Protein AF-A0A089QFX6-F1 (afdb_monomer)

Sequence (171 aa):
MKVSTKFVSFVVAFLAFICVSFATTSVKADTYSTNKEVVVNTLLDNGYTYNQAITIASSMDISSTETLVGVDILPRTERSVAYTSSQILSKSDVRQIFNNINNVNLASSILGGIIGAKNPILGTVIGLGGFQNPNFKNAITQAYYQGKRVKIVYKSGASMSLNTVSYYVIN

Nearest PDB structures (foldseek):
  6fws-assembly1_B  TM=3.729E-01  e=2.967E+00  Escherichia coli
  2df4-assembly1_A  TM=2.559E-01  e=2.484E+00  Staphylococcus aureus
  2xm5-assembly1_A  TM=3.818E-01  e=7.223E+00  Streptomyces roseochromogenus subsp. oscitans

Solvent-accessible surface area (backbone atoms only — not comparable to full-atom values): 9478 Å² total; per-residue (Å²): 134,85,80,54,71,69,57,55,53,49,52,52,51,50,50,53,49,52,59,59,68,68,67,68,77,84,58,73,55,67,42,34,51,52,33,44,49,50,45,28,54,50,32,42,77,72,70,41,52,70,70,56,19,52,52,52,45,70,71,48,94,71,62,42,87,41,47,56,63,29,66,48,79,42,80,79,67,94,71,91,59,64,50,76,50,75,49,73,40,48,52,68,50,27,47,52,50,43,56,46,61,78,61,62,86,82,53,73,68,63,54,20,49,57,50,14,72,79,33,63,69,49,22,64,52,28,63,78,44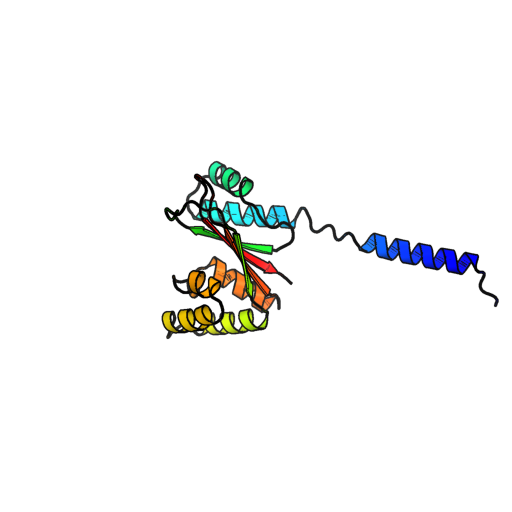,27,81,73,32,64,44,53,46,48,28,34,51,53,14,47,80,67,74,23,18,37,36,41,36,41,36,44,31,51,92,96,47,63,22,38,40,38,29,24,37,38,126

pLDDT: mean 72.24, std 15.22, range [44.72, 93.31]

Foldseek 3Di:
DDDDPVNVVVVVVVVVVVVVVVPDPPLADPQLVQQLVQQQVQCVVVVDDSVRSNVLSVPDPDDRNWHWQHKDWDADDPDADWDKDKDKAALVRLVVLLVVLVVPPDPQQVVLVVVCVVPVVSVVCSNVPVSVVPSSNRLSVVLNVVSWMKMWMWTHDHDPHTTMIIITTHD

Mean predicted aligned error: 13.67 Å

Structure (mmCIF, N/CA/C/O backbone):
data_AF-A0A089QFX6-F1
#
_entry.id   AF-A0A089QFX6-F1
#
loop_
_atom_site.group_PDB
_atom_site.id
_atom_site.type_symbol
_atom_site.label_atom_id
_atom_site.label_alt_id
_atom_site.label_comp_id
_atom_site.label_asym_id
_atom_site.label_entity_id
_atom_site.label_seq_id
_atom_site.pdbx_PDB_ins_code
_atom_site.Cartn_x
_atom_site.Cartn_y
_atom_site.Cartn_z
_atom_site.occupancy
_atom_site.B_iso_or_equiv
_atom_site.auth_seq_id
_atom_site.auth_comp_id
_atom_site.auth_asym_id
_atom_site.auth_atom_id
_atom_site.pdbx_PDB_model_num
ATOM 1 N N . MET A 1 1 ? -57.422 16.207 12.430 1.00 50.72 1 MET A N 1
ATOM 2 C CA . MET A 1 1 ? -57.103 16.513 11.014 1.00 50.72 1 MET A CA 1
ATOM 3 C C . MET A 1 1 ? -56.916 15.201 10.265 1.00 50.72 1 MET A C 1
ATOM 5 O O . MET A 1 1 ? -56.098 14.401 10.696 1.00 50.72 1 MET A O 1
ATOM 9 N N . LYS A 1 2 ? -57.694 14.935 9.205 1.00 53.81 2 LYS A N 1
ATOM 10 C CA . LYS A 1 2 ? -57.497 13.749 8.350 1.00 53.81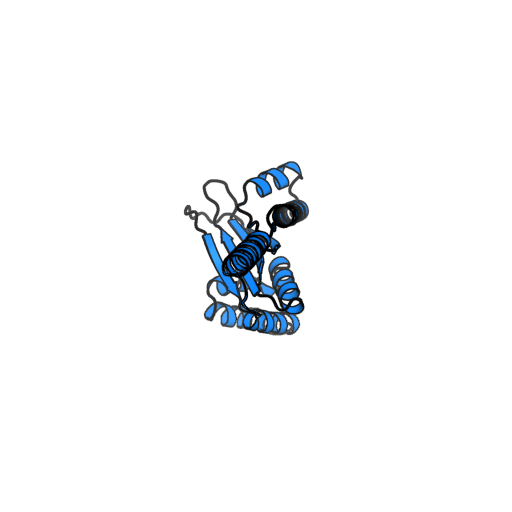 2 LYS A CA 1
ATOM 11 C C . LYS A 1 2 ? -56.379 14.056 7.354 1.00 53.81 2 LYS A C 1
ATOM 13 O O . LYS A 1 2 ? -56.543 14.933 6.511 1.00 53.81 2 LYS A O 1
ATOM 18 N N . VAL A 1 3 ? -55.244 13.375 7.481 1.00 52.91 3 VAL A N 1
ATOM 19 C CA . VAL A 1 3 ? -54.134 13.498 6.528 1.00 52.91 3 VAL A CA 1
ATOM 20 C C . VAL A 1 3 ? -54.565 12.846 5.214 1.00 52.91 3 VAL A C 1
ATOM 22 O O . VAL A 1 3 ? -55.002 11.698 5.197 1.00 52.91 3 VAL A O 1
ATOM 25 N N . SER A 1 4 ? -54.495 13.602 4.120 1.00 66.56 4 SER A N 1
ATOM 26 C CA . SER A 1 4 ? -54.836 13.120 2.780 1.00 66.56 4 SER A CA 1
ATOM 27 C C . SER A 1 4 ? -53.865 12.020 2.350 1.00 66.56 4 SER A C 1
ATOM 29 O O . SER A 1 4 ? -52.649 12.204 2.413 1.00 66.56 4 SER A O 1
ATOM 31 N N . THR A 1 5 ? -54.383 10.899 1.848 1.00 67.69 5 THR A N 1
ATOM 32 C CA . THR A 1 5 ? -53.583 9.796 1.287 1.00 67.69 5 THR A CA 1
ATOM 33 C C . THR A 1 5 ? -52.635 10.266 0.182 1.00 67.69 5 THR A C 1
ATOM 35 O O . THR A 1 5 ? -51.524 9.757 0.079 1.00 67.69 5 THR A O 1
ATOM 38 N N . LYS A 1 6 ? -53.003 11.311 -0.575 1.00 65.94 6 LYS A N 1
ATOM 39 C CA . LYS A 1 6 ? -52.132 11.916 -1.599 1.00 65.94 6 LYS A CA 1
ATOM 40 C C . LYS A 1 6 ? -50.908 12.621 -1.001 1.00 65.94 6 LYS A C 1
ATOM 42 O O . LYS A 1 6 ? -49.840 12.596 -1.603 1.00 65.94 6 LYS A O 1
ATOM 47 N N . PHE A 1 7 ? -51.050 13.216 0.185 1.00 68.56 7 PHE A N 1
ATOM 48 C CA . PHE A 1 7 ? -49.946 13.869 0.893 1.00 68.56 7 PHE A CA 1
ATOM 49 C C . PHE A 1 7 ? -48.954 12.836 1.441 1.00 68.56 7 PHE A C 1
ATOM 51 O O . PHE A 1 7 ? -47.748 13.015 1.311 1.00 68.56 7 PHE A O 1
ATOM 58 N N . VAL A 1 8 ? -49.453 11.708 1.959 1.00 70.06 8 VAL A N 1
ATOM 59 C CA . VAL A 1 8 ? -48.605 10.595 2.417 1.00 70.06 8 VAL A CA 1
ATOM 60 C C . VAL A 1 8 ? -47.821 9.990 1.251 1.00 70.06 8 VAL A C 1
ATOM 62 O O . VAL A 1 8 ? -46.612 9.812 1.363 1.00 70.06 8 VAL A O 1
ATOM 65 N N . SER A 1 9 ? -48.465 9.748 0.104 1.00 70.19 9 SER A N 1
ATOM 66 C CA . SER A 1 9 ? -47.777 9.235 -1.089 1.00 70.19 9 SER A CA 1
ATOM 67 C C . SER A 1 9 ? -46.707 10.194 -1.618 1.00 70.19 9 SER A C 1
ATOM 69 O O . SER A 1 9 ? -45.638 9.741 -2.016 1.00 70.19 9 SER A O 1
ATOM 71 N N . PHE A 1 10 ? -46.955 11.509 -1.580 1.00 73.00 10 PHE A N 1
ATOM 72 C CA . PHE A 1 10 ? -45.961 12.510 -1.973 1.00 73.00 10 PHE A CA 1
ATOM 73 C C . PHE A 1 10 ? -44.760 12.531 -1.022 1.00 73.00 10 PHE A C 1
ATOM 75 O O . PHE A 1 10 ? -43.623 12.524 -1.478 1.00 73.00 10 PHE A O 1
ATOM 82 N N . VAL A 1 11 ? -44.995 12.490 0.293 1.00 73.94 11 VAL A N 1
ATOM 83 C CA . VAL A 1 11 ? -43.921 12.474 1.299 1.00 73.94 11 VAL A CA 1
ATOM 84 C C . VAL A 1 11 ? -43.081 11.199 1.197 1.00 73.94 11 VAL A C 1
ATOM 86 O O . VAL A 1 11 ? -41.859 11.277 1.265 1.00 73.94 11 VAL A O 1
ATOM 89 N N . VAL A 1 12 ? -43.703 10.040 0.961 1.00 72.00 12 VAL A N 1
ATOM 90 C CA . VAL A 1 12 ? -42.985 8.769 0.753 1.00 72.00 12 VAL A CA 1
ATOM 91 C C . VAL A 1 12 ? -42.170 8.797 -0.542 1.00 72.00 12 VAL A C 1
ATOM 93 O O . VAL A 1 12 ? -41.013 8.387 -0.533 1.00 72.00 12 VAL A O 1
ATOM 96 N N . ALA A 1 13 ? -42.724 9.325 -1.637 1.00 68.88 13 ALA A N 1
ATOM 97 C CA . ALA A 1 13 ? -41.990 9.475 -2.894 1.00 68.88 13 ALA A CA 1
ATOM 98 C C . ALA A 1 13 ? -40.826 10.474 -2.770 1.00 68.88 13 ALA A C 1
ATOM 100 O O . ALA A 1 13 ? -39.746 10.228 -3.299 1.00 68.88 13 ALA A O 1
ATOM 101 N N . PHE A 1 14 ? -41.016 11.565 -2.026 1.00 68.25 14 PHE A N 1
ATOM 102 C CA . PHE A 1 14 ? -39.987 12.572 -1.773 1.00 68.25 14 PHE A CA 1
ATOM 103 C C . PHE A 1 14 ? -38.867 12.032 -0.870 1.00 68.25 14 PHE A C 1
ATOM 105 O O . PHE A 1 14 ? -37.693 12.226 -1.171 1.00 68.25 14 PHE A O 1
ATOM 112 N N . LEU A 1 15 ? -39.202 11.274 0.180 1.00 64.75 15 LEU A N 1
ATOM 113 C CA . LEU A 1 15 ? -38.222 10.570 1.017 1.00 64.75 15 LEU A CA 1
ATOM 114 C C . LEU A 1 15 ? -37.462 9.496 0.232 1.00 64.75 15 LEU A C 1
ATOM 116 O O . LEU A 1 15 ? -36.245 9.407 0.358 1.00 64.75 15 LEU A O 1
ATOM 120 N N . ALA A 1 16 ? -38.142 8.729 -0.625 1.00 61.00 16 ALA A N 1
ATOM 121 C CA . ALA A 1 16 ? -37.489 7.767 -1.508 1.00 61.00 16 ALA A CA 1
ATOM 122 C C . ALA A 1 16 ? -36.541 8.464 -2.501 1.00 61.00 16 ALA A C 1
ATOM 124 O O . ALA A 1 16 ? -35.419 8.004 -2.697 1.00 61.00 16 ALA A O 1
ATOM 125 N N . PHE A 1 17 ? -36.942 9.607 -3.067 1.00 58.81 17 PHE A N 1
ATOM 126 C CA . PHE A 1 17 ? -36.098 10.402 -3.959 1.00 58.81 17 PHE A CA 1
ATOM 127 C C . PHE A 1 17 ? -34.864 10.954 -3.235 1.00 58.81 17 PHE A C 1
ATOM 129 O O . PHE A 1 17 ? -33.757 10.871 -3.762 1.00 58.81 17 PHE A O 1
ATOM 136 N N . ILE A 1 18 ? -35.017 11.432 -1.998 1.00 59.00 18 ILE A N 1
ATOM 137 C CA . ILE A 1 18 ? -33.897 11.872 -1.161 1.00 59.00 18 ILE A CA 1
ATOM 138 C C . ILE A 1 18 ? -32.950 10.700 -0.847 1.00 59.00 18 ILE A C 1
ATOM 140 O O . ILE A 1 18 ? -31.739 10.837 -1.008 1.00 59.00 18 ILE A O 1
ATOM 144 N N . CYS A 1 19 ? -33.472 9.525 -0.482 1.00 52.66 19 CYS A N 1
ATOM 145 C CA . CYS A 1 19 ? -32.654 8.332 -0.231 1.00 52.66 19 CYS A CA 1
ATOM 146 C C . CYS A 1 19 ? -31.881 7.853 -1.474 1.00 52.66 19 CYS A C 1
ATOM 148 O O . CYS A 1 19 ? -30.746 7.401 -1.337 1.00 52.66 19 CYS A O 1
ATOM 150 N N . VAL A 1 20 ? -32.451 7.977 -2.678 1.00 53.56 20 VAL A N 1
ATOM 151 C CA . VAL A 1 20 ? -31.763 7.632 -3.938 1.00 53.56 20 VAL A CA 1
ATOM 152 C C . VAL A 1 20 ? -30.740 8.708 -4.327 1.00 53.56 20 VAL A C 1
ATOM 154 O O . VAL A 1 20 ? -29.673 8.377 -4.837 1.00 53.56 20 VAL A O 1
ATOM 157 N N . SER A 1 21 ? -31.007 9.978 -4.009 1.00 47.81 21 SER A N 1
ATOM 158 C CA . SER A 1 21 ? -30.102 11.105 -4.292 1.00 47.81 21 SER A CA 1
ATOM 159 C C . SER A 1 21 ? -28.830 11.089 -3.435 1.00 47.81 21 SER A C 1
ATOM 161 O O . SER A 1 21 ? -27.795 11.595 -3.860 1.00 47.81 21 SER A O 1
ATOM 163 N N . PHE A 1 22 ? -28.876 10.482 -2.244 1.00 48.00 22 PHE A N 1
ATOM 164 C CA . PHE A 1 22 ? -27.706 10.300 -1.374 1.00 48.00 22 PHE A CA 1
ATOM 165 C C . PHE A 1 22 ? -26.945 8.980 -1.610 1.00 48.00 22 PHE A C 1
ATOM 167 O O . PHE A 1 22 ? -25.917 8.751 -0.974 1.00 48.00 22 PHE A O 1
ATOM 174 N N . ALA A 1 23 ? -27.402 8.113 -2.522 1.00 46.41 23 ALA A N 1
ATOM 175 C CA . ALA A 1 23 ? -26.783 6.806 -2.763 1.00 46.41 23 ALA A CA 1
ATOM 176 C C . ALA A 1 23 ? -25.602 6.828 -3.752 1.00 46.41 23 ALA A C 1
ATOM 178 O O . ALA A 1 23 ? -24.916 5.818 -3.911 1.00 46.41 23 ALA A O 1
ATOM 179 N N . THR A 1 24 ? -25.310 7.955 -4.400 1.00 46.31 24 THR A N 1
ATOM 180 C CA . THR A 1 24 ? -24.135 8.083 -5.271 1.00 46.31 24 THR A CA 1
ATOM 181 C C . THR A 1 24 ? -23.083 8.955 -4.612 1.00 46.31 24 THR A C 1
ATOM 183 O O . THR A 1 24 ? -22.913 10.124 -4.950 1.00 46.31 24 THR A O 1
ATOM 186 N N . THR A 1 25 ? -22.338 8.373 -3.674 1.00 44.72 25 THR A N 1
ATOM 187 C CA . THR A 1 25 ? -21.031 8.908 -3.299 1.00 44.72 25 THR A CA 1
ATOM 188 C C . THR A 1 25 ? -20.122 8.816 -4.527 1.00 44.72 25 THR A C 1
ATOM 190 O O . THR A 1 25 ? -19.619 7.754 -4.900 1.00 44.72 25 THR A O 1
ATOM 193 N N . SER A 1 26 ? -19.942 9.937 -5.222 1.00 49.75 26 SER A N 1
ATOM 194 C CA . SER A 1 26 ? -18.966 10.075 -6.299 1.00 49.75 26 SER A CA 1
ATOM 195 C C . SER A 1 26 ? -17.555 10.080 -5.703 1.00 49.75 26 SER A C 1
ATOM 197 O O . SER A 1 26 ? -16.934 11.123 -5.553 1.00 49.75 26 SER A O 1
ATOM 199 N N . VAL A 1 27 ? -17.044 8.904 -5.336 1.00 52.56 27 VAL A N 1
ATOM 200 C CA . VAL A 1 27 ? -15.664 8.722 -4.835 1.00 52.56 27 VAL A CA 1
ATOM 201 C C . VAL A 1 27 ? -14.671 8.483 -5.997 1.00 52.56 27 VAL A C 1
ATOM 203 O O . VAL A 1 27 ? -13.502 8.195 -5.794 1.00 52.56 27 VAL A O 1
ATOM 206 N N . LYS A 1 28 ? -15.111 8.560 -7.260 1.00 57.09 28 LYS A N 1
ATOM 207 C CA . LYS A 1 28 ? -14.524 7.747 -8.346 1.00 57.09 28 LYS A CA 1
ATOM 208 C C . LYS A 1 28 ? -13.548 8.416 -9.330 1.00 57.09 28 LYS A C 1
ATOM 210 O O . LYS A 1 28 ? -13.182 7.762 -10.299 1.00 57.09 28 LYS A O 1
ATOM 215 N N . ALA A 1 29 ? -13.058 9.631 -9.094 1.00 59.56 29 ALA A N 1
ATOM 216 C CA . ALA A 1 29 ? -12.007 10.226 -9.943 1.00 59.56 29 ALA A CA 1
ATOM 217 C C . ALA A 1 29 ? -10.786 10.673 -9.131 1.00 59.56 29 ALA A C 1
ATOM 219 O O . ALA A 1 29 ? -9.663 10.263 -9.428 1.00 59.56 29 ALA A O 1
ATOM 220 N N . ASP A 1 30 ? -11.017 11.423 -8.055 1.00 69.31 30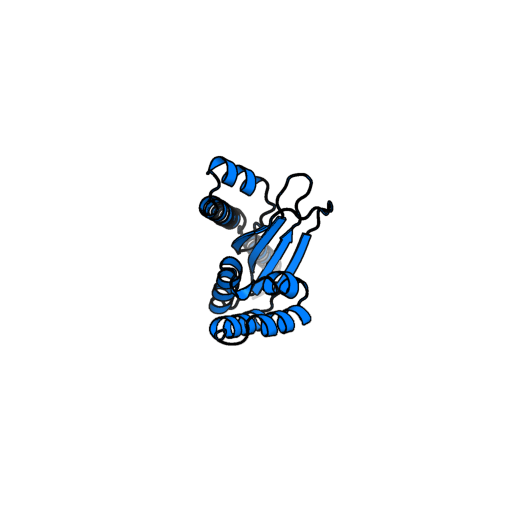 ASP A N 1
ATOM 221 C CA . ASP A 1 30 ? -9.942 12.022 -7.260 1.00 69.31 30 ASP A CA 1
ATOM 222 C C . ASP A 1 30 ? -9.054 10.960 -6.602 1.00 69.31 30 ASP A C 1
ATOM 224 O O . ASP A 1 30 ? -7.834 11.007 -6.721 1.00 69.31 30 ASP A O 1
ATOM 228 N N . THR A 1 31 ? -9.653 9.924 -6.002 1.00 76.19 31 THR A N 1
ATOM 229 C CA . THR A 1 31 ? -8.903 8.819 -5.377 1.00 76.19 31 THR A CA 1
ATOM 230 C C . THR A 1 31 ? -8.082 8.024 -6.393 1.00 76.19 31 THR A C 1
ATOM 232 O O . THR A 1 31 ? -6.953 7.632 -6.105 1.00 76.19 31 THR A O 1
ATOM 235 N N . TYR A 1 32 ? -8.609 7.815 -7.602 1.00 76.81 32 TYR A N 1
ATOM 236 C CA . TYR A 1 32 ? -7.865 7.147 -8.670 1.00 76.81 32 TYR A CA 1
ATOM 237 C C . TYR A 1 32 ? -6.662 7.987 -9.125 1.00 76.81 32 TYR A C 1
ATOM 239 O O . TYR A 1 32 ? -5.565 7.447 -9.281 1.00 76.81 32 TYR A O 1
ATOM 247 N N . SER A 1 33 ? -6.840 9.307 -9.268 1.00 82.44 33 SER A N 1
ATOM 248 C CA . SER A 1 33 ? -5.754 10.234 -9.605 1.00 82.44 33 SER A CA 1
ATOM 249 C C . SER A 1 33 ? -4.656 10.234 -8.539 1.00 82.44 33 SER A C 1
ATOM 251 O O . SER A 1 33 ? -3.484 10.074 -8.874 1.00 82.44 33 SER A O 1
ATOM 253 N N . THR A 1 34 ? -5.027 10.320 -7.257 1.00 86.62 34 THR A N 1
ATOM 254 C CA . THR A 1 34 ? -4.074 10.252 -6.137 1.00 86.62 34 THR A CA 1
ATOM 255 C C . THR A 1 34 ? -3.313 8.930 -6.122 1.00 86.62 34 THR A C 1
ATOM 257 O O . THR A 1 34 ? -2.093 8.915 -5.986 1.00 86.62 34 THR A O 1
ATOM 260 N N . ASN A 1 35 ? -3.999 7.800 -6.313 1.00 88.56 35 ASN A N 1
ATOM 261 C CA . ASN A 1 35 ? -3.324 6.505 -6.321 1.00 88.56 35 ASN A CA 1
ATOM 262 C C . ASN A 1 35 ? -2.336 6.388 -7.491 1.00 88.56 35 ASN A C 1
ATOM 264 O O . ASN A 1 35 ? -1.255 5.824 -7.330 1.00 88.56 35 ASN A O 1
ATOM 268 N N . LYS A 1 36 ? -2.670 6.946 -8.661 1.00 87.38 36 LYS A N 1
ATOM 269 C CA . LYS A 1 36 ? -1.754 6.984 -9.806 1.00 87.38 36 LYS A CA 1
ATOM 270 C C . LYS A 1 36 ? -0.516 7.833 -9.513 1.00 87.38 36 LYS A C 1
ATOM 272 O O . LYS A 1 36 ? 0.588 7.421 -9.857 1.00 87.38 36 LYS A O 1
ATOM 277 N N . GLU A 1 37 ? -0.686 8.972 -8.850 1.00 89.31 37 GLU A N 1
ATOM 278 C CA . GLU A 1 37 ? 0.416 9.841 -8.428 1.00 89.31 37 GLU A CA 1
ATOM 279 C C . GLU A 1 37 ? 1.380 9.121 -7.476 1.00 89.31 37 GLU A C 1
ATOM 281 O O . GLU A 1 37 ? 2.589 9.140 -7.701 1.00 89.31 37 GLU A O 1
ATOM 286 N N . VAL A 1 38 ? 0.856 8.391 -6.483 1.00 87.12 38 VAL A N 1
ATOM 287 C CA . VAL A 1 38 ? 1.671 7.579 -5.560 1.00 87.12 38 VAL A CA 1
ATOM 288 C C . VAL A 1 38 ? 2.528 6.566 -6.323 1.00 87.12 38 VAL A C 1
ATOM 290 O O . VAL A 1 38 ? 3.721 6.435 -6.048 1.00 87.12 38 VAL A O 1
ATOM 293 N N . VAL A 1 39 ? 1.955 5.871 -7.310 1.00 87.25 39 VAL A N 1
ATOM 294 C CA . VAL A 1 39 ? 2.699 4.897 -8.125 1.00 87.25 39 VAL A CA 1
ATOM 295 C C . VAL A 1 39 ? 3.787 5.574 -8.952 1.00 87.25 39 VAL A C 1
ATOM 297 O O . VAL A 1 39 ? 4.915 5.084 -8.993 1.00 87.25 39 VAL A O 1
ATOM 300 N N . VAL A 1 40 ? 3.467 6.698 -9.596 1.00 89.88 40 VAL A N 1
ATOM 301 C CA . VAL A 1 40 ? 4.424 7.447 -10.420 1.00 89.88 40 VAL A CA 1
ATOM 302 C C . VAL A 1 40 ? 5.592 7.938 -9.573 1.00 89.88 40 VAL A C 1
ATOM 304 O O . VAL A 1 40 ? 6.733 7.670 -9.935 1.00 89.88 40 VAL A O 1
ATOM 307 N N . ASN A 1 41 ? 5.329 8.574 -8.431 1.00 88.56 41 ASN A N 1
ATOM 308 C CA . ASN A 1 41 ? 6.380 9.060 -7.535 1.00 88.56 41 ASN A CA 1
ATOM 309 C C . ASN A 1 41 ? 7.258 7.908 -7.033 1.00 88.56 41 ASN A C 1
ATOM 311 O O . ASN A 1 41 ? 8.478 7.989 -7.115 1.00 88.56 41 ASN A O 1
ATOM 315 N N . THR A 1 42 ? 6.646 6.784 -6.646 1.00 84.75 42 THR A N 1
ATOM 316 C CA . THR A 1 42 ? 7.397 5.587 -6.242 1.00 84.75 42 THR A CA 1
ATOM 317 C C . THR A 1 42 ? 8.326 5.091 -7.355 1.00 84.75 42 THR A C 1
ATOM 319 O O . THR A 1 42 ? 9.473 4.733 -7.102 1.00 84.75 42 THR A O 1
ATOM 322 N N . LEU A 1 43 ? 7.857 5.060 -8.604 1.00 84.12 43 LEU A N 1
ATOM 323 C CA . LEU A 1 43 ? 8.669 4.653 -9.754 1.00 84.12 43 LEU A CA 1
ATOM 324 C C . LEU A 1 43 ? 9.823 5.631 -10.012 1.00 84.12 43 LEU A C 1
ATOM 326 O O . LEU A 1 43 ? 10.940 5.194 -10.277 1.00 84.12 43 LEU A O 1
ATOM 330 N N . LEU A 1 44 ? 9.580 6.936 -9.892 1.00 86.38 44 LEU A N 1
ATOM 331 C CA . LEU A 1 44 ? 10.625 7.954 -10.019 1.00 86.38 44 LEU A CA 1
ATOM 332 C C . LEU A 1 44 ? 11.709 7.787 -8.943 1.00 86.38 44 LEU A C 1
ATOM 334 O O . LEU A 1 44 ? 12.893 7.783 -9.276 1.00 86.38 44 LEU A O 1
ATOM 338 N N . ASP A 1 45 ? 11.316 7.551 -7.689 1.00 83.62 45 ASP A N 1
ATOM 339 C CA . ASP A 1 45 ? 12.242 7.312 -6.570 1.00 83.62 45 ASP A CA 1
ATOM 340 C C . ASP A 1 45 ? 13.098 6.049 -6.774 1.00 83.62 45 ASP A C 1
ATOM 342 O O . ASP A 1 45 ? 14.224 5.961 -6.286 1.00 83.62 45 ASP A O 1
ATOM 346 N N . ASN A 1 46 ? 12.595 5.080 -7.546 1.00 76.38 46 ASN A N 1
ATOM 347 C CA . ASN A 1 46 ? 13.321 3.870 -7.940 1.00 76.38 46 ASN A CA 1
ATOM 348 C C . ASN A 1 46 ? 14.153 4.041 -9.230 1.00 76.38 46 ASN A C 1
ATOM 350 O O . ASN A 1 46 ? 14.650 3.057 -9.779 1.00 76.38 46 ASN A O 1
ATOM 354 N N . GLY A 1 47 ? 14.314 5.272 -9.727 1.00 82.56 47 GLY A N 1
ATOM 355 C CA . GLY A 1 47 ? 15.185 5.601 -10.859 1.00 82.56 47 GLY A CA 1
ATOM 356 C C . GLY A 1 47 ? 14.557 5.419 -12.243 1.00 82.56 47 GLY A C 1
ATOM 357 O O . GLY A 1 47 ? 15.269 5.486 -13.246 1.00 82.56 47 GLY A O 1
ATOM 358 N N . TYR A 1 48 ? 13.242 5.200 -12.334 1.00 81.56 48 TYR A N 1
ATOM 359 C CA . TYR A 1 48 ? 12.550 5.171 -13.622 1.00 81.56 48 TYR A CA 1
ATOM 360 C C . TYR A 1 48 ? 12.372 6.590 -14.167 1.00 81.56 48 TYR A C 1
ATOM 362 O O . TYR A 1 48 ? 12.152 7.546 -13.426 1.00 81.56 48 TYR A O 1
ATOM 370 N N . THR A 1 49 ? 12.405 6.738 -15.490 1.00 90.50 49 THR A N 1
ATOM 371 C CA . THR A 1 49 ? 12.037 8.011 -16.124 1.00 90.50 49 THR A CA 1
ATOM 372 C C . THR A 1 49 ? 10.535 8.264 -15.994 1.00 90.50 49 THR A C 1
ATOM 374 O O . THR A 1 49 ? 9.740 7.326 -15.918 1.00 90.50 49 THR A O 1
ATOM 377 N N . TYR A 1 50 ? 10.117 9.529 -16.065 1.00 89.69 50 TYR A N 1
ATOM 378 C CA . TYR A 1 50 ? 8.700 9.900 -16.008 1.00 89.69 50 TYR A CA 1
ATOM 379 C C . TYR A 1 50 ? 7.837 9.162 -17.046 1.00 89.69 50 TYR A C 1
ATOM 381 O O . TYR A 1 50 ? 6.772 8.641 -16.719 1.00 89.69 50 TYR A O 1
ATOM 389 N N . ASN A 1 51 ? 8.326 9.028 -18.283 1.00 90.06 51 ASN A N 1
ATOM 390 C CA . ASN A 1 51 ? 7.598 8.329 -19.346 1.00 90.06 51 ASN A CA 1
ATOM 391 C C . ASN A 1 51 ? 7.431 6.831 -19.049 1.00 90.06 51 ASN A C 1
ATOM 393 O O . ASN A 1 51 ? 6.356 6.269 -19.273 1.00 90.06 51 ASN A O 1
ATOM 397 N N . GLN A 1 52 ? 8.468 6.185 -18.506 1.00 83.50 52 GLN A N 1
ATOM 398 C CA . GLN A 1 52 ? 8.379 4.794 -18.057 1.00 83.50 52 GLN A CA 1
ATOM 399 C C . GLN A 1 52 ? 7.407 4.666 -16.882 1.00 83.50 52 GLN A C 1
ATOM 401 O O . GLN A 1 52 ? 6.543 3.792 -16.903 1.00 83.50 52 GLN A O 1
ATOM 406 N N . ALA A 1 53 ? 7.497 5.569 -15.903 1.00 85.19 53 ALA A N 1
ATOM 407 C CA . ALA A 1 53 ? 6.652 5.567 -14.718 1.00 85.19 53 ALA A CA 1
ATOM 408 C C . ALA A 1 53 ? 5.161 5.688 -15.073 1.00 85.19 53 ALA A C 1
ATOM 410 O O . ALA A 1 53 ? 4.345 4.893 -14.613 1.00 85.19 53 ALA A O 1
ATOM 411 N N . ILE A 1 54 ? 4.803 6.623 -15.957 1.00 86.69 54 ILE A N 1
ATOM 412 C CA . ILE A 1 54 ? 3.422 6.824 -16.418 1.00 86.69 54 ILE A CA 1
ATOM 413 C C . ILE A 1 54 ? 2.911 5.629 -17.223 1.00 86.69 54 ILE A C 1
ATOM 415 O O . ILE A 1 54 ? 1.755 5.229 -17.058 1.00 86.69 54 ILE A O 1
ATOM 419 N N . THR A 1 55 ? 3.757 5.045 -18.074 1.00 83.38 55 THR A N 1
ATOM 420 C CA . THR A 1 55 ? 3.396 3.862 -18.868 1.00 83.38 55 T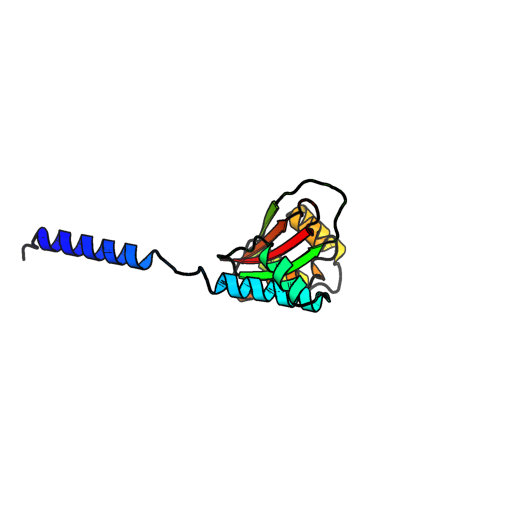HR A CA 1
ATOM 421 C C . THR A 1 55 ? 3.098 2.675 -17.954 1.00 83.38 55 THR A C 1
ATOM 423 O O . THR A 1 55 ? 2.042 2.053 -18.070 1.00 83.38 55 THR A O 1
ATOM 426 N N . ILE A 1 56 ? 3.980 2.415 -16.985 1.00 79.50 56 ILE A N 1
ATOM 427 C CA . ILE A 1 56 ? 3.812 1.345 -16.000 1.00 79.50 56 ILE A CA 1
ATOM 428 C C . ILE A 1 56 ? 2.567 1.608 -15.146 1.00 79.50 56 ILE A C 1
ATOM 430 O O . ILE A 1 56 ? 1.685 0.753 -15.098 1.00 79.50 56 ILE A O 1
ATOM 434 N N . ALA A 1 57 ? 2.429 2.799 -14.556 1.00 83.25 57 ALA A N 1
ATOM 435 C CA . ALA A 1 57 ? 1.286 3.155 -13.715 1.00 83.25 57 ALA A CA 1
ATOM 436 C C . ALA A 1 57 ? -0.056 3.022 -14.450 1.00 83.25 57 ALA A C 1
ATOM 438 O O . ALA A 1 57 ? -1.049 2.612 -13.857 1.00 83.25 57 ALA A O 1
ATOM 439 N N . SER A 1 58 ? -0.094 3.335 -15.748 1.00 82.06 58 SER A N 1
ATOM 440 C CA . SER A 1 58 ? -1.310 3.210 -16.565 1.00 82.06 58 SER A CA 1
ATOM 441 C C . SER A 1 58 ? -1.656 1.760 -16.918 1.00 82.06 58 SER A C 1
ATOM 443 O O . SER A 1 58 ? -2.811 1.470 -17.210 1.00 82.06 58 SER A O 1
ATOM 445 N N . SER A 1 59 ? -0.677 0.852 -16.884 1.00 76.69 59 SER A N 1
ATOM 446 C CA . SER A 1 59 ? -0.890 -0.589 -17.080 1.00 76.69 59 SER A CA 1
ATOM 447 C C . SER A 1 59 ? -1.262 -1.333 -15.790 1.00 76.69 59 SER A C 1
ATOM 449 O O . SER A 1 59 ? -1.702 -2.484 -15.836 1.00 76.69 59 SER A O 1
ATOM 451 N N . MET A 1 60 ? -1.078 -0.694 -14.631 1.00 75.56 60 MET A N 1
ATOM 452 C CA . MET A 1 60 ? -1.388 -1.280 -13.334 1.00 75.56 60 MET A CA 1
ATOM 453 C C . MET A 1 60 ? -2.889 -1.225 -13.045 1.00 75.56 60 MET A C 1
ATOM 455 O O . MET A 1 60 ? -3.566 -0.225 -13.270 1.00 75.56 60 MET A O 1
ATOM 459 N N . ASP A 1 61 ? -3.397 -2.315 -12.478 1.00 73.12 61 ASP A N 1
ATOM 460 C CA . ASP A 1 61 ? -4.784 -2.424 -12.029 1.00 73.12 61 ASP A CA 1
ATOM 461 C C . ASP A 1 61 ? -4.891 -1.852 -10.613 1.00 73.12 61 ASP A C 1
ATOM 463 O O . ASP A 1 61 ? -4.743 -2.557 -9.612 1.00 73.12 61 ASP A O 1
ATOM 467 N N . ILE A 1 62 ? -4.999 -0.526 -10.549 1.00 74.56 62 ILE A N 1
ATOM 468 C CA . ILE A 1 62 ? -5.006 0.240 -9.306 1.00 74.56 62 ILE A CA 1
ATOM 469 C C . ILE A 1 62 ? -6.452 0.427 -8.851 1.00 74.56 62 ILE A C 1
ATOM 471 O O . ILE A 1 62 ? -7.283 0.972 -9.577 1.00 74.56 62 ILE A O 1
ATOM 475 N N . SER A 1 63 ? -6.736 0.029 -7.610 1.00 78.31 63 SER A N 1
ATOM 476 C CA . SER A 1 63 ? -8.039 0.247 -6.976 1.00 78.31 63 SER A CA 1
ATOM 477 C C . SER A 1 63 ? -8.458 1.721 -7.029 1.00 78.31 63 SER A C 1
ATOM 479 O O . SER A 1 63 ? -7.693 2.603 -6.642 1.00 78.31 63 SER A O 1
ATOM 481 N N . SER A 1 64 ? -9.684 1.993 -7.482 1.00 77.62 64 SER A N 1
ATOM 482 C CA . SER A 1 64 ? -10.261 3.346 -7.540 1.00 77.62 64 SER A CA 1
ATOM 483 C C . SER A 1 64 ? -11.070 3.718 -6.296 1.00 77.62 64 SER A C 1
ATOM 485 O O . SER A 1 64 ? -11.492 4.862 -6.154 1.00 77.62 64 SER A O 1
ATOM 487 N N . THR A 1 65 ? -11.302 2.759 -5.398 1.00 80.56 65 THR A N 1
ATOM 488 C CA . THR A 1 65 ? -12.179 2.910 -4.225 1.00 80.56 65 THR A CA 1
ATOM 489 C C . THR A 1 65 ? -11.435 2.828 -2.894 1.00 80.56 65 THR A C 1
ATOM 491 O O . THR A 1 65 ? -12.051 2.911 -1.836 1.00 80.56 65 THR A O 1
ATOM 494 N N . GLU A 1 66 ? -10.125 2.609 -2.930 1.00 86.38 66 GLU A N 1
ATOM 495 C CA . GLU A 1 66 ? -9.274 2.386 -1.760 1.00 86.38 66 GLU A CA 1
ATOM 496 C C . GLU A 1 66 ? -8.115 3.385 -1.792 1.00 86.38 66 GLU A C 1
ATOM 498 O O . GLU A 1 66 ? -7.665 3.762 -2.870 1.00 86.38 66 GLU A O 1
ATOM 503 N N . THR A 1 67 ? -7.610 3.819 -0.637 1.00 90.25 67 THR A N 1
ATOM 504 C CA . THR A 1 67 ? -6.482 4.763 -0.587 1.00 90.25 67 THR A CA 1
ATOM 505 C C . THR A 1 67 ? -5.170 3.998 -0.692 1.00 90.25 67 THR A C 1
ATOM 507 O O . THR A 1 67 ? -4.816 3.279 0.241 1.00 90.25 67 THR A O 1
ATOM 510 N N . LEU A 1 68 ? -4.452 4.129 -1.808 1.00 90.25 68 LEU A N 1
ATOM 511 C CA . LEU A 1 68 ? -3.135 3.523 -1.995 1.00 90.25 68 LEU A CA 1
ATOM 512 C C . LEU A 1 68 ? -2.080 4.334 -1.241 1.00 90.25 68 LEU A C 1
ATOM 514 O O . LEU A 1 68 ? -1.994 5.546 -1.405 1.00 90.25 68 LEU A O 1
ATOM 518 N N . VAL A 1 69 ? -1.275 3.658 -0.426 1.00 89.69 69 VAL A N 1
ATOM 519 C CA . VAL A 1 69 ? -0.196 4.285 0.353 1.00 89.69 69 VAL A CA 1
ATOM 520 C C . VAL A 1 69 ? 1.172 4.049 -0.273 1.00 89.69 69 VAL A C 1
ATOM 522 O O . VAL A 1 69 ? 2.042 4.904 -0.175 1.00 89.69 69 VAL A O 1
ATOM 525 N N . GLY A 1 70 ? 1.368 2.912 -0.935 1.00 87.25 70 GLY A N 1
ATOM 526 C CA . GLY A 1 70 ? 2.633 2.613 -1.592 1.00 87.25 70 GLY A CA 1
ATOM 527 C C . GLY A 1 70 ? 2.591 1.320 -2.389 1.00 87.25 70 GLY A C 1
ATOM 528 O O . GLY A 1 70 ? 1.670 0.505 -2.237 1.00 87.25 70 GLY A O 1
ATOM 529 N N . VAL A 1 71 ? 3.600 1.145 -3.240 1.00 84.19 71 VAL A N 1
ATOM 530 C CA . VAL A 1 71 ? 3.774 -0.039 -4.082 1.00 84.19 71 VAL A CA 1
ATOM 531 C C . VAL A 1 71 ? 5.219 -0.509 -4.029 1.00 84.19 71 VAL A C 1
ATOM 533 O O . VAL A 1 71 ? 6.132 0.278 -4.241 1.00 84.19 71 VAL A O 1
ATOM 536 N N . ASP A 1 72 ? 5.424 -1.804 -3.818 1.00 82.19 72 ASP A N 1
ATOM 537 C CA . ASP A 1 72 ? 6.718 -2.437 -4.041 1.00 82.19 72 ASP A CA 1
ATOM 538 C C . ASP A 1 72 ? 6.733 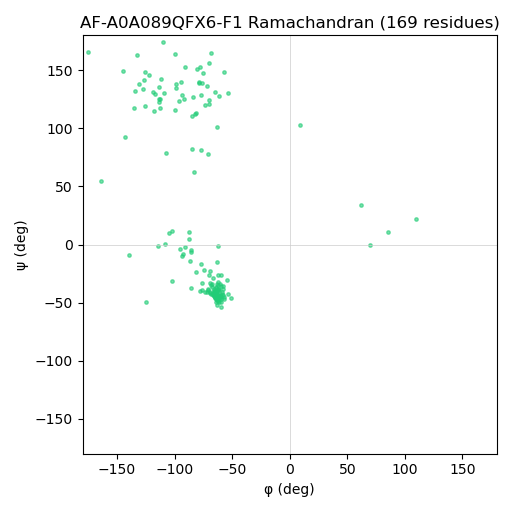-3.133 -5.393 1.00 82.19 72 ASP A C 1
ATOM 540 O O . ASP A 1 72 ? 5.810 -3.877 -5.741 1.00 82.19 72 ASP A O 1
ATOM 544 N N . ILE A 1 73 ? 7.820 -2.924 -6.126 1.00 77.88 73 ILE A N 1
ATOM 545 C CA . ILE A 1 73 ? 8.101 -3.613 -7.377 1.00 77.88 73 ILE A CA 1
ATOM 546 C C . ILE A 1 73 ? 9.079 -4.727 -7.068 1.00 77.88 73 ILE A C 1
ATOM 548 O O . ILE A 1 73 ? 10.209 -4.487 -6.646 1.00 77.88 73 ILE A O 1
ATOM 552 N N . LEU A 1 74 ? 8.632 -5.958 -7.273 1.00 74.25 74 LEU A N 1
ATOM 553 C CA . LEU A 1 74 ? 9.440 -7.129 -7.006 1.00 74.25 74 LEU A CA 1
ATOM 554 C C . LEU A 1 74 ? 10.059 -7.637 -8.311 1.00 74.25 74 LEU A C 1
ATOM 556 O O . LEU A 1 74 ? 9.370 -7.703 -9.339 1.00 74.25 74 LEU A O 1
ATOM 560 N N . PRO A 1 75 ? 11.344 -8.034 -8.281 1.00 63.69 75 PRO A N 1
ATOM 561 C CA . PRO A 1 75 ? 11.974 -8.661 -9.427 1.00 63.69 75 PRO A CA 1
ATOM 562 C C . PRO A 1 75 ? 11.199 -9.916 -9.836 1.00 63.69 75 PRO A C 1
ATOM 564 O O . PRO A 1 75 ? 10.577 -10.610 -9.021 1.00 63.69 75 PRO A O 1
ATOM 567 N N . ARG A 1 76 ? 11.220 -10.195 -11.138 1.00 62.28 76 ARG A N 1
ATOM 568 C CA . ARG A 1 76 ? 10.527 -11.344 -11.711 1.00 62.28 76 ARG A CA 1
ATOM 569 C C . ARG A 1 76 ? 11.093 -12.633 -11.120 1.00 62.28 76 ARG A C 1
ATOM 571 O O . ARG A 1 76 ? 12.290 -12.883 -11.189 1.00 62.28 76 ARG A O 1
ATOM 578 N N . THR A 1 77 ? 10.211 -13.481 -10.613 1.00 57.88 77 THR A N 1
ATOM 579 C CA . THR A 1 77 ? 10.506 -14.898 -10.380 1.00 57.88 77 THR A CA 1
ATOM 580 C C . THR A 1 77 ? 10.030 -15.688 -11.598 1.00 57.88 77 THR A C 1
ATOM 582 O O . THR A 1 77 ? 8.986 -15.381 -12.165 1.00 57.88 77 THR A O 1
ATOM 585 N N . GLU A 1 78 ? 10.794 -16.685 -12.047 1.00 48.81 78 GLU A N 1
ATOM 586 C CA . GLU A 1 78 ? 10.607 -17.387 -13.335 1.00 48.81 78 GLU A CA 1
ATOM 587 C C . GLU A 1 78 ? 9.267 -18.142 -13.499 1.00 48.81 78 GLU A C 1
ATOM 589 O O . GLU A 1 78 ? 8.996 -18.712 -14.555 1.00 48.81 78 GLU A O 1
ATOM 594 N N . ARG A 1 79 ? 8.382 -18.136 -12.493 1.00 49.25 79 ARG A N 1
ATOM 595 C CA . ARG A 1 79 ? 7.092 -18.833 -12.556 1.00 49.25 79 ARG A CA 1
ATOM 596 C C . ARG A 1 79 ? 6.024 -18.017 -13.288 1.00 49.25 79 ARG A C 1
ATOM 598 O O . ARG A 1 79 ? 5.530 -17.003 -12.812 1.00 49.25 79 ARG A O 1
ATOM 605 N N . SER A 1 80 ? 5.650 -18.542 -14.452 1.00 48.50 80 SER A N 1
ATOM 606 C CA . SER A 1 80 ? 4.705 -18.002 -15.431 1.00 48.50 80 SER A CA 1
ATOM 607 C C . SER A 1 80 ? 3.235 -18.311 -15.099 1.00 48.50 80 SER A C 1
ATOM 609 O O . SER A 1 80 ? 2.558 -18.994 -15.866 1.00 48.50 80 SER A O 1
ATOM 611 N N . VAL A 1 81 ? 2.719 -17.816 -13.971 1.00 58.25 81 VAL A N 1
ATOM 612 C CA . VAL A 1 81 ? 1.264 -17.783 -13.729 1.00 58.25 81 VAL A CA 1
ATOM 613 C C . VAL A 1 81 ? 0.893 -16.420 -13.157 1.00 58.25 81 VAL A C 1
ATOM 615 O O . VAL A 1 81 ? 1.357 -16.052 -12.078 1.00 58.25 81 VAL A O 1
ATOM 618 N N . ALA A 1 82 ? 0.060 -15.672 -13.883 1.00 66.12 82 ALA A N 1
ATOM 619 C CA . ALA A 1 82 ? -0.536 -14.443 -13.377 1.00 66.12 82 ALA A CA 1
ATOM 620 C C . ALA A 1 82 ? -1.623 -14.801 -12.357 1.00 66.12 82 ALA A C 1
ATOM 622 O O . ALA A 1 82 ? -2.580 -15.504 -12.678 1.00 66.12 82 ALA A O 1
ATOM 623 N N . TYR A 1 83 ? -1.469 -14.334 -11.127 1.00 71.19 83 TYR A N 1
ATOM 624 C CA . TYR A 1 83 ? -2.431 -14.498 -10.056 1.00 71.19 83 TYR A CA 1
ATOM 625 C C . TYR A 1 83 ? -2.430 -13.255 -9.173 1.00 71.19 83 TYR A C 1
ATOM 627 O O . TYR A 1 83 ? -1.414 -12.582 -8.985 1.00 71.19 83 TYR A O 1
ATOM 635 N N . THR A 1 84 ? -3.594 -12.977 -8.601 1.00 76.62 84 THR A N 1
ATOM 636 C CA . THR A 1 84 ? -3.774 -11.913 -7.620 1.00 76.62 84 THR A CA 1
ATOM 637 C C . THR A 1 84 ? -4.195 -12.552 -6.311 1.00 76.62 84 THR A C 1
ATOM 639 O O . THR A 1 84 ? -5.142 -13.336 -6.272 1.00 76.62 84 THR A O 1
ATOM 642 N N . SER A 1 85 ? -3.510 -12.203 -5.229 1.00 80.88 85 SER A N 1
ATOM 643 C CA . SER A 1 85 ? -3.898 -12.580 -3.874 1.00 80.88 85 SER A CA 1
ATOM 644 C C . SER A 1 85 ? -3.968 -11.336 -3.007 1.00 80.88 85 SER A C 1
ATOM 646 O O . SER A 1 85 ? -3.054 -10.513 -3.025 1.00 80.88 85 SER A O 1
ATOM 648 N N . SER A 1 86 ? -5.034 -11.209 -2.224 1.00 83.19 86 SER A N 1
ATOM 649 C CA . SER A 1 86 ? -5.206 -10.092 -1.303 1.00 83.19 86 SER A CA 1
ATOM 650 C C . SER A 1 86 ? -5.369 -10.569 0.127 1.00 83.19 86 SER A C 1
ATOM 652 O O . SER A 1 86 ? -6.041 -11.569 0.376 1.00 83.19 86 SER A O 1
ATOM 654 N N . GLN A 1 87 ? -4.845 -9.790 1.063 1.00 83.94 87 GLN A N 1
ATOM 655 C CA . GLN A 1 87 ? -5.069 -9.972 2.485 1.00 83.94 87 GLN A CA 1
ATOM 656 C C . GLN A 1 87 ? -5.574 -8.673 3.102 1.00 83.94 87 GLN A C 1
ATOM 658 O O . GLN A 1 87 ? -5.095 -7.596 2.757 1.00 83.94 87 GLN A O 1
ATOM 663 N N . ILE A 1 88 ? -6.511 -8.774 4.044 1.00 88.25 88 ILE A N 1
ATOM 664 C CA . ILE A 1 88 ? -6.964 -7.632 4.833 1.00 88.25 88 ILE A CA 1
ATOM 665 C C . ILE A 1 88 ? -6.550 -7.823 6.287 1.00 88.25 88 ILE A C 1
ATOM 667 O O . ILE A 1 88 ? -6.903 -8.815 6.917 1.00 88.25 88 ILE A O 1
ATOM 671 N N . LEU A 1 89 ? -5.848 -6.832 6.820 1.00 86.62 89 LEU A N 1
ATOM 672 C CA . LEU A 1 89 ? -5.517 -6.696 8.228 1.00 86.62 89 LEU A CA 1
ATOM 673 C C . LEU A 1 89 ? -6.680 -6.027 8.950 1.00 86.62 89 LEU A C 1
ATOM 675 O O . LEU A 1 89 ? -7.160 -4.962 8.547 1.00 86.62 89 LEU A O 1
ATOM 679 N N . SER A 1 90 ? -7.154 -6.657 10.020 1.00 87.38 90 SER A N 1
ATOM 680 C CA . SER A 1 90 ? -8.152 -6.047 10.894 1.00 87.38 90 SER A CA 1
ATOM 681 C C . SER A 1 90 ? -7.556 -4.857 11.656 1.00 87.38 90 SER A C 1
ATOM 683 O O . SER A 1 90 ? -6.339 -4.699 11.750 1.00 87.38 90 SER A O 1
ATOM 685 N N . LYS A 1 91 ? -8.408 -4.017 12.254 1.00 90.19 91 LYS A N 1
ATOM 686 C CA . LYS A 1 91 ? -7.953 -2.885 13.084 1.00 90.19 91 LYS A CA 1
ATOM 687 C C . LYS A 1 91 ? -7.105 -3.356 14.274 1.00 90.19 91 LYS A C 1
ATOM 689 O O . LYS A 1 91 ? -6.135 -2.697 14.644 1.00 90.19 91 LYS A O 1
ATOM 694 N N . SER A 1 92 ? -7.446 -4.510 14.853 1.00 84.56 92 SER A N 1
ATOM 695 C CA . SER A 1 92 ? -6.655 -5.147 15.910 1.00 84.56 92 SER A CA 1
ATOM 696 C C . SER A 1 92 ? -5.290 -5.606 15.407 1.00 84.56 92 SER A C 1
ATOM 698 O O . SER A 1 92 ? -4.298 -5.356 16.090 1.00 84.56 92 SER A O 1
ATOM 700 N N . ASP A 1 93 ? -5.219 -6.193 14.207 1.00 82.94 93 ASP A N 1
ATOM 701 C CA . ASP A 1 93 ? -3.941 -6.602 13.611 1.00 82.94 93 ASP A CA 1
ATOM 702 C C . ASP A 1 93 ? -3.063 -5.381 13.332 1.00 82.94 93 ASP A C 1
ATOM 704 O O . ASP A 1 93 ? -1.894 -5.374 13.699 1.00 82.94 93 ASP A O 1
ATOM 708 N N . VAL A 1 94 ? -3.631 -4.313 12.759 1.00 85.94 94 VAL A N 1
ATOM 709 C CA . VAL A 1 94 ? -2.924 -3.045 12.511 1.00 85.94 94 VAL A CA 1
ATOM 710 C C . VAL A 1 94 ? -2.351 -2.481 13.810 1.00 85.94 94 VAL A C 1
ATOM 712 O O . VAL A 1 94 ? -1.175 -2.130 13.855 1.00 85.94 94 VAL A O 1
ATOM 715 N N . ARG A 1 95 ? -3.140 -2.447 14.891 1.00 85.69 95 ARG A N 1
ATOM 716 C CA . ARG A 1 95 ? -2.676 -1.985 16.209 1.00 85.69 95 ARG A CA 1
ATOM 717 C C . ARG A 1 95 ? -1.552 -2.854 16.764 1.00 85.69 95 ARG A C 1
ATOM 719 O O . ARG A 1 95 ? -0.570 -2.324 17.278 1.00 85.69 95 ARG A O 1
ATOM 726 N N . GLN A 1 96 ? -1.678 -4.174 16.656 1.00 79.56 96 GLN A N 1
ATOM 727 C CA . GLN A 1 96 ? -0.645 -5.097 17.114 1.00 79.56 96 GLN A CA 1
ATOM 728 C C . GLN A 1 96 ? 0.652 -4.919 16.315 1.00 79.56 96 GLN A C 1
ATOM 730 O O . GLN A 1 96 ? 1.724 -4.800 16.901 1.00 79.56 96 GLN A O 1
ATOM 735 N N . ILE A 1 97 ? 0.555 -4.853 14.987 1.00 79.81 97 ILE A N 1
ATOM 736 C CA . ILE A 1 97 ? 1.694 -4.682 14.083 1.00 79.81 97 ILE A CA 1
ATOM 737 C C . ILE A 1 97 ? 2.360 -3.322 14.309 1.00 79.81 97 ILE A C 1
ATOM 739 O O . ILE A 1 97 ? 3.581 -3.273 14.396 1.00 79.81 97 ILE A O 1
ATOM 743 N N . PHE A 1 98 ? 1.595 -2.238 14.463 1.00 83.75 98 PHE A N 1
ATOM 744 C CA . PHE A 1 98 ? 2.130 -0.905 14.757 1.00 83.75 98 PHE A CA 1
ATOM 745 C C . PHE A 1 98 ? 2.923 -0.881 16.068 1.00 83.75 98 PHE A C 1
ATOM 747 O O . PHE A 1 98 ? 4.067 -0.427 16.098 1.00 83.75 98 PHE A O 1
ATOM 754 N N . ASN A 1 99 ? 2.343 -1.428 17.142 1.00 79.38 99 ASN A N 1
ATOM 755 C CA . ASN A 1 99 ? 3.029 -1.542 18.427 1.00 79.38 99 ASN A CA 1
ATOM 756 C C . ASN A 1 99 ? 4.310 -2.370 18.291 1.00 79.38 99 ASN A C 1
ATOM 758 O O . ASN A 1 99 ? 5.340 -2.004 18.845 1.00 79.38 99 ASN A O 1
ATOM 762 N N . ASN A 1 100 ? 4.264 -3.457 17.518 1.00 72.81 100 ASN A N 1
ATOM 763 C CA . ASN A 1 100 ? 5.436 -4.282 17.267 1.00 72.81 100 ASN A CA 1
ATOM 764 C C . ASN A 1 100 ? 6.512 -3.505 16.502 1.00 72.81 100 ASN A C 1
ATOM 766 O O . ASN A 1 100 ? 7.633 -3.480 16.989 1.00 72.81 100 ASN A O 1
ATOM 770 N N . ILE A 1 101 ? 6.182 -2.822 15.393 1.00 74.50 101 ILE A N 1
ATOM 771 C CA . ILE A 1 101 ? 7.109 -1.991 14.593 1.00 74.50 101 ILE A CA 1
ATOM 772 C C . ILE A 1 101 ? 7.874 -1.002 15.476 1.00 74.50 101 ILE A C 1
ATOM 774 O O . ILE A 1 101 ? 9.092 -0.892 15.355 1.00 74.50 101 ILE A O 1
ATOM 778 N N . ASN A 1 102 ? 7.175 -0.308 16.375 1.00 69.44 102 ASN A N 1
ATOM 779 C CA . ASN A 1 102 ? 7.786 0.699 17.246 1.00 69.44 102 ASN A CA 1
ATOM 780 C C . ASN A 1 102 ? 8.575 0.097 18.419 1.00 69.44 102 ASN A C 1
ATOM 782 O O . ASN A 1 102 ? 9.407 0.782 19.004 1.00 69.44 102 ASN A O 1
ATOM 786 N N . ASN A 1 103 ? 8.348 -1.179 18.735 1.00 64.88 103 ASN A N 1
ATOM 787 C CA . ASN A 1 103 ? 9.082 -1.925 19.755 1.00 64.88 103 ASN A CA 1
ATOM 788 C C . ASN A 1 103 ? 10.253 -2.750 19.176 1.00 64.88 103 ASN A C 1
ATOM 790 O O . ASN A 1 103 ? 10.986 -3.376 19.946 1.00 64.88 103 ASN A O 1
ATOM 794 N N . VAL A 1 104 ? 10.461 -2.791 17.848 1.00 55.16 104 VAL A N 1
ATOM 795 C CA . VAL A 1 104 ? 11.542 -3.585 17.231 1.00 55.16 104 VAL A CA 1
ATOM 796 C C . VAL A 1 104 ? 12.890 -2.880 17.385 1.00 55.16 104 VAL A C 1
ATOM 798 O O . VAL A 1 104 ? 13.410 -2.279 16.452 1.00 55.16 104 VAL A O 1
ATOM 801 N N . ASN A 1 105 ? 13.485 -3.037 18.565 1.00 50.84 105 ASN A N 1
ATOM 802 C CA . ASN A 1 105 ? 14.936 -2.987 18.743 1.00 50.84 105 ASN A CA 1
ATOM 803 C C . ASN A 1 105 ? 15.532 -4.385 19.041 1.00 50.84 105 ASN A C 1
ATOM 805 O O . ASN A 1 105 ? 16.738 -4.488 19.219 1.00 50.84 105 ASN A O 1
ATOM 809 N N . LEU A 1 106 ? 14.730 -5.472 19.107 1.00 45.50 106 LEU A N 1
ATOM 810 C CA . LEU A 1 106 ? 15.210 -6.754 19.674 1.00 45.50 106 LEU A CA 1
ATOM 811 C C . LEU A 1 106 ? 14.821 -8.098 19.004 1.00 45.50 106 LEU A C 1
ATOM 813 O O . LEU A 1 106 ? 15.400 -9.101 19.403 1.00 45.50 106 LEU A O 1
ATOM 817 N N . ALA A 1 107 ? 13.920 -8.213 18.013 1.00 47.16 107 ALA A N 1
ATOM 818 C CA . ALA A 1 107 ? 13.569 -9.555 17.477 1.00 47.16 107 ALA A CA 1
ATOM 819 C C . ALA A 1 107 ? 12.830 -9.566 16.115 1.00 47.16 107 ALA A C 1
ATOM 821 O O . ALA A 1 107 ? 11.742 -10.137 15.997 1.00 47.16 107 ALA A O 1
ATOM 822 N N . SER A 1 108 ? 13.383 -8.933 15.072 1.00 52.28 108 SER A N 1
ATOM 823 C CA . SER A 1 108 ? 12.693 -8.764 13.774 1.00 52.28 108 SER A CA 1
ATOM 824 C C . SER A 1 108 ? 12.315 -10.081 13.068 1.00 52.28 108 SER A C 1
ATOM 826 O O . SER A 1 108 ? 11.256 -10.153 12.446 1.00 52.28 108 SER A O 1
ATOM 828 N N . SER A 1 109 ? 13.123 -11.139 13.201 1.00 47.78 109 SER A N 1
ATOM 829 C CA . SER A 1 109 ? 12.890 -12.431 12.535 1.00 47.78 109 SER A CA 1
ATOM 830 C C . SER A 1 109 ? 11.818 -13.287 13.224 1.00 47.78 109 SER A C 1
ATOM 832 O O . SER A 1 109 ? 10.974 -13.884 12.557 1.00 47.78 109 SER A O 1
ATOM 834 N N . ILE A 1 110 ? 11.795 -13.303 14.561 1.00 49.03 110 ILE A N 1
ATOM 835 C CA . ILE A 1 110 ? 10.866 -14.123 15.358 1.00 49.03 110 ILE A CA 1
ATOM 836 C C . ILE A 1 110 ? 9.442 -13.561 15.268 1.00 49.03 110 ILE A C 1
ATOM 838 O O . ILE A 1 110 ? 8.481 -14.309 15.089 1.00 49.03 110 ILE A O 1
ATOM 842 N N . LEU A 1 111 ? 9.297 -12.233 15.314 1.00 53.88 111 LEU A N 1
ATOM 843 C CA . LEU A 1 111 ? 7.997 -11.576 15.148 1.00 53.88 111 LEU A CA 1
ATOM 844 C C . LEU A 1 111 ? 7.462 -11.720 13.718 1.00 53.88 111 LEU A C 1
ATOM 846 O O . LEU A 1 111 ? 6.257 -11.905 13.539 1.00 53.88 111 LEU A O 1
ATOM 850 N N . GLY A 1 112 ? 8.345 -11.709 12.712 1.00 51.06 112 GLY A N 1
ATOM 851 C CA . GLY A 1 112 ? 7.978 -12.003 11.325 1.00 51.06 112 GLY A CA 1
ATOM 852 C C . GLY A 1 112 ? 7.429 -13.420 11.152 1.00 51.06 112 GLY A C 1
ATOM 853 O O . GLY A 1 112 ? 6.413 -13.602 10.484 1.00 51.06 112 GLY A O 1
ATOM 854 N N . GLY A 1 113 ? 8.023 -14.401 11.839 1.00 49.97 113 GLY A N 1
ATOM 855 C CA . GLY A 1 113 ? 7.538 -15.783 11.872 1.00 49.97 113 GLY A CA 1
ATOM 856 C C . GLY A 1 113 ? 6.186 -15.948 12.576 1.00 49.97 113 GLY A C 1
ATOM 857 O O . GLY A 1 113 ? 5.304 -16.621 12.052 1.00 49.97 113 GLY A O 1
ATOM 858 N N . ILE A 1 114 ? 5.975 -15.297 13.726 1.00 52.41 114 ILE A N 1
ATOM 859 C CA . ILE A 1 114 ? 4.717 -15.403 14.495 1.00 52.41 114 ILE A CA 1
ATOM 860 C C . ILE A 1 114 ? 3.547 -14.750 13.749 1.00 52.41 114 ILE A C 1
ATOM 862 O O . ILE A 1 114 ? 2.447 -15.306 13.694 1.00 52.41 114 ILE A O 1
ATOM 866 N N . ILE A 1 115 ? 3.770 -13.576 13.154 1.00 53.16 115 ILE A N 1
ATOM 867 C CA . ILE A 1 115 ? 2.741 -12.902 12.358 1.00 53.16 115 ILE A CA 1
ATOM 868 C C . ILE A 1 115 ? 2.515 -13.649 11.041 1.00 53.16 115 ILE A C 1
ATOM 870 O O . ILE A 1 115 ? 1.364 -13.825 10.641 1.00 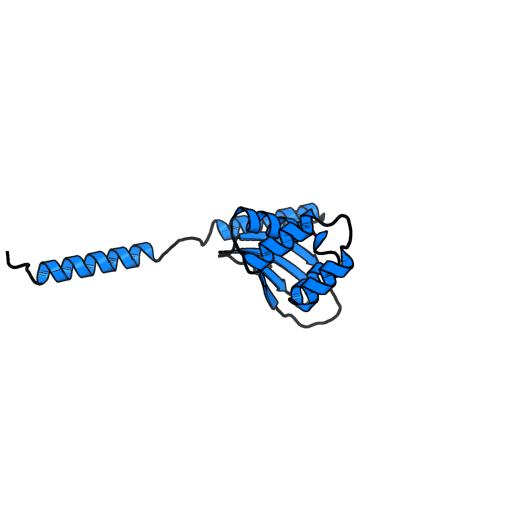53.16 115 ILE A O 1
ATOM 874 N N . GLY A 1 116 ? 3.579 -14.165 10.422 1.00 50.94 116 GLY A N 1
ATOM 875 C CA . GLY A 1 116 ? 3.496 -14.991 9.222 1.00 50.94 116 GLY A CA 1
ATOM 876 C C . GLY A 1 116 ? 2.752 -16.311 9.413 1.00 50.94 116 GLY A C 1
ATOM 877 O O . GLY A 1 116 ? 2.024 -16.731 8.519 1.00 50.94 116 GLY A O 1
ATOM 878 N N . ALA A 1 117 ? 2.848 -16.923 10.595 1.00 52.03 117 ALA A N 1
ATOM 879 C CA . ALA A 1 117 ? 2.109 -18.138 10.935 1.00 52.03 117 ALA A CA 1
ATOM 880 C C . ALA A 1 117 ? 0.596 -17.898 11.075 1.00 52.03 117 ALA A C 1
ATOM 882 O O . ALA A 1 117 ? -0.200 -18.767 10.727 1.00 52.03 117 ALA A O 1
ATOM 883 N N . LYS A 1 118 ? 0.179 -16.718 11.556 1.00 53.66 118 LYS A N 1
ATOM 884 C CA . LYS A 1 118 ? -1.245 -16.334 11.606 1.00 53.66 118 LYS A CA 1
ATOM 885 C C . LYS A 1 118 ? -1.772 -15.809 10.272 1.00 53.66 118 LYS A C 1
ATOM 887 O O . LYS A 1 118 ? -2.973 -15.848 10.037 1.00 53.66 118 LYS A O 1
ATOM 892 N N . ASN A 1 119 ? -0.885 -15.300 9.423 1.00 55.00 119 ASN A N 1
ATOM 893 C CA . ASN A 1 119 ? -1.219 -14.606 8.191 1.00 55.00 119 ASN A CA 1
ATOM 894 C C . ASN A 1 119 ? -0.186 -14.956 7.104 1.00 55.00 119 ASN A C 1
ATOM 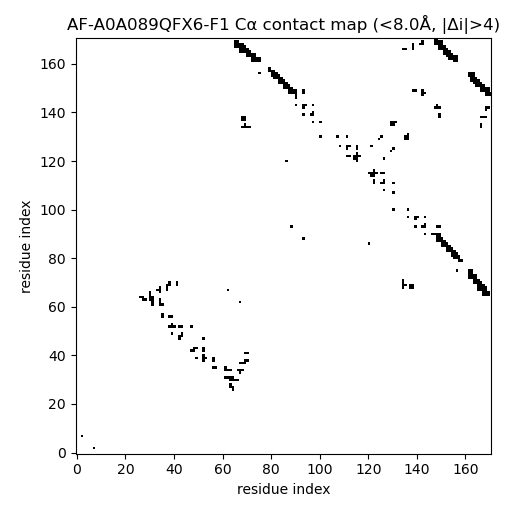896 O O . ASN A 1 119 ? 0.831 -14.273 6.997 1.00 55.00 119 ASN A O 1
ATOM 900 N N . PRO A 1 120 ? -0.426 -15.988 6.277 1.00 50.94 120 PRO A N 1
ATOM 901 C CA . PRO A 1 120 ? 0.584 -16.534 5.365 1.00 50.94 120 PRO A CA 1
ATOM 902 C C . PRO A 1 120 ? 1.145 -15.506 4.373 1.00 50.94 120 PRO A C 1
ATOM 904 O O . PRO A 1 120 ? 2.346 -15.484 4.118 1.00 50.94 120 PRO A O 1
ATOM 907 N N . ILE A 1 121 ? 0.292 -14.607 3.864 1.00 53.31 121 ILE A N 1
ATOM 908 C CA . ILE A 1 121 ? 0.685 -13.535 2.934 1.00 53.31 121 ILE A CA 1
ATOM 909 C C . ILE A 1 121 ? 1.555 -12.491 3.653 1.00 53.31 121 ILE A C 1
ATOM 911 O O . ILE A 1 121 ? 2.584 -12.083 3.118 1.00 53.31 121 ILE A O 1
ATOM 915 N N . LEU A 1 122 ? 1.229 -12.128 4.900 1.00 53.12 122 LEU A N 1
ATOM 916 C CA . LEU A 1 122 ? 2.145 -11.370 5.757 1.00 53.12 122 LEU A CA 1
ATOM 917 C C . LEU A 1 122 ? 3.424 -12.148 6.054 1.00 53.12 122 LEU A C 1
ATOM 919 O O . LEU A 1 122 ? 4.460 -11.528 6.174 1.00 53.12 122 LEU A O 1
ATOM 923 N N . GLY A 1 123 ? 3.410 -13.474 6.144 1.00 52.19 123 GLY A N 1
ATOM 924 C CA . GLY A 1 123 ? 4.634 -14.264 6.297 1.00 52.19 123 GLY A CA 1
ATOM 925 C C . GLY A 1 123 ? 5.579 -14.095 5.112 1.00 52.19 123 GLY A C 1
ATOM 926 O O . GLY A 1 123 ? 6.782 -13.951 5.303 1.00 52.19 123 GLY A O 1
ATOM 927 N N . THR A 1 124 ? 5.036 -14.014 3.899 1.00 51.78 124 THR A N 1
ATOM 928 C CA . THR A 1 124 ? 5.804 -13.740 2.677 1.00 51.78 124 THR A CA 1
ATOM 929 C C . THR A 1 124 ? 6.261 -12.279 2.580 1.00 51.78 124 THR A C 1
ATOM 931 O O . THR A 1 124 ? 7.402 -12.028 2.205 1.00 51.78 124 THR A O 1
ATOM 934 N N . VAL A 1 125 ? 5.411 -11.315 2.951 1.00 50.97 125 VAL A N 1
ATOM 935 C CA . VAL A 1 125 ? 5.730 -9.871 2.903 1.00 50.97 125 VAL A CA 1
ATOM 936 C C . VAL A 1 125 ? 6.658 -9.450 4.055 1.00 50.97 125 VAL A C 1
ATOM 938 O O . VAL A 1 125 ? 7.588 -8.677 3.858 1.00 50.97 125 VAL A O 1
ATOM 941 N N . ILE A 1 126 ? 6.453 -9.984 5.260 1.00 54.03 126 ILE A N 1
ATOM 942 C CA . ILE A 1 126 ? 7.208 -9.683 6.487 1.00 54.03 126 ILE A CA 1
ATOM 943 C C . ILE A 1 126 ? 8.479 -10.534 6.600 1.00 54.03 126 ILE A C 1
ATOM 945 O O . ILE A 1 126 ? 9.509 -10.005 7.019 1.00 54.03 126 ILE A O 1
ATOM 949 N N . GLY A 1 127 ? 8.455 -11.808 6.193 1.00 49.31 127 GLY A N 1
ATOM 950 C CA . GLY A 1 127 ? 9.586 -12.739 6.315 1.00 49.31 127 GLY A CA 1
ATOM 951 C C . GLY A 1 127 ? 10.839 -12.353 5.520 1.00 49.31 127 GLY A C 1
ATOM 952 O O . GLY A 1 127 ? 11.917 -12.856 5.817 1.00 49.31 127 GLY A O 1
ATOM 953 N N . LEU A 1 128 ? 10.721 -11.422 4.568 1.00 44.88 128 LEU A N 1
ATOM 954 C CA . LEU A 1 128 ? 11.834 -10.872 3.782 1.00 44.88 128 LEU A CA 1
ATOM 955 C C . LEU A 1 128 ? 12.252 -9.450 4.200 1.00 44.88 128 LEU A C 1
ATOM 957 O O . LEU A 1 128 ? 13.035 -8.816 3.501 1.00 44.88 128 LEU A O 1
ATOM 961 N N . GLY A 1 129 ? 11.746 -8.934 5.326 1.00 51.47 129 GLY A N 1
ATOM 962 C CA . GLY A 1 129 ? 12.028 -7.567 5.776 1.00 51.47 129 GLY A CA 1
ATOM 963 C C . GLY A 1 129 ? 10.836 -6.616 5.685 1.00 51.47 129 GLY A C 1
ATOM 964 O O . GLY A 1 129 ? 11.029 -5.408 5.692 1.00 51.47 129 GLY A O 1
ATOM 965 N N . GLY A 1 130 ? 9.593 -7.106 5.652 1.00 52.78 130 GLY A N 1
ATOM 966 C CA . GLY A 1 130 ? 8.403 -6.243 5.567 1.00 52.78 130 GLY A CA 1
ATOM 967 C C . GLY A 1 130 ? 8.250 -5.249 6.724 1.00 52.78 130 GLY A C 1
ATOM 968 O O . GLY A 1 130 ? 7.717 -4.169 6.518 1.00 52.78 130 GLY A O 1
ATOM 969 N N . PHE A 1 131 ? 8.797 -5.523 7.915 1.00 59.31 131 PHE A N 1
ATOM 970 C CA . PHE A 1 131 ? 8.885 -4.510 8.984 1.00 59.31 131 PHE A CA 1
ATOM 971 C C . PHE A 1 131 ? 9.869 -3.368 8.684 1.00 59.31 131 PHE A C 1
ATOM 973 O O . PHE A 1 131 ? 9.754 -2.288 9.260 1.00 59.31 131 PHE A O 1
ATOM 980 N N . GLN A 1 132 ? 10.837 -3.616 7.805 1.00 60.41 132 GLN A N 1
ATOM 981 C CA . GLN A 1 132 ? 11.784 -2.632 7.284 1.00 60.41 132 GLN A CA 1
ATOM 982 C C . GLN A 1 132 ? 11.299 -2.020 5.963 1.00 60.41 132 GLN A C 1
ATOM 984 O O . GLN A 1 132 ? 11.863 -1.025 5.516 1.00 60.41 132 GLN A O 1
ATOM 989 N N . ASN A 1 133 ? 10.243 -2.571 5.355 1.00 75.31 133 ASN A N 1
ATOM 990 C CA . ASN A 1 133 ? 9.656 -2.017 4.149 1.00 75.31 133 ASN A CA 1
ATOM 991 C C . ASN A 1 133 ? 8.935 -0.688 4.476 1.00 75.31 133 ASN A C 1
ATOM 993 O O . ASN A 1 133 ? 8.001 -0.674 5.290 1.00 75.31 133 ASN A O 1
ATOM 997 N N . PRO A 1 134 ? 9.338 0.432 3.849 1.00 78.69 134 PRO A N 1
ATOM 998 C CA . PRO A 1 134 ? 8.790 1.748 4.162 1.00 78.69 134 PRO A CA 1
ATOM 999 C C . PRO A 1 134 ? 7.315 1.877 3.760 1.00 78.69 134 PRO A C 1
ATOM 1001 O O . PRO A 1 134 ? 6.536 2.459 4.512 1.00 78.69 134 PRO A O 1
ATOM 1004 N N . ASN A 1 135 ? 6.899 1.278 2.640 1.00 85.06 135 ASN A N 1
ATOM 1005 C CA . ASN A 1 135 ? 5.515 1.320 2.164 1.00 85.06 135 ASN A CA 1
ATOM 1006 C C . ASN A 1 135 ? 4.564 0.583 3.119 1.00 85.06 135 ASN A C 1
ATOM 1008 O O . ASN A 1 135 ? 3.514 1.113 3.491 1.00 85.06 135 ASN A O 1
ATOM 1012 N N . PHE A 1 136 ? 4.963 -0.599 3.596 1.00 84.19 136 PHE A N 1
ATOM 1013 C CA . PHE A 1 136 ? 4.223 -1.349 4.609 1.00 84.19 136 PHE A CA 1
ATOM 1014 C C . PHE A 1 136 ? 4.150 -0.582 5.933 1.00 84.19 136 PHE A C 1
ATOM 1016 O O . PHE A 1 136 ? 3.064 -0.417 6.494 1.00 84.19 136 PHE A O 1
ATOM 1023 N N . LYS A 1 137 ? 5.283 -0.057 6.423 1.00 83.81 137 LYS A N 1
ATOM 1024 C CA . LYS A 1 137 ? 5.325 0.728 7.665 1.00 83.81 137 LYS A CA 1
ATOM 1025 C C . LYS A 1 137 ? 4.426 1.962 7.583 1.00 83.81 137 LYS A C 1
ATOM 1027 O O . LYS A 1 137 ? 3.691 2.236 8.536 1.00 83.81 137 LYS A O 1
ATOM 1032 N N . ASN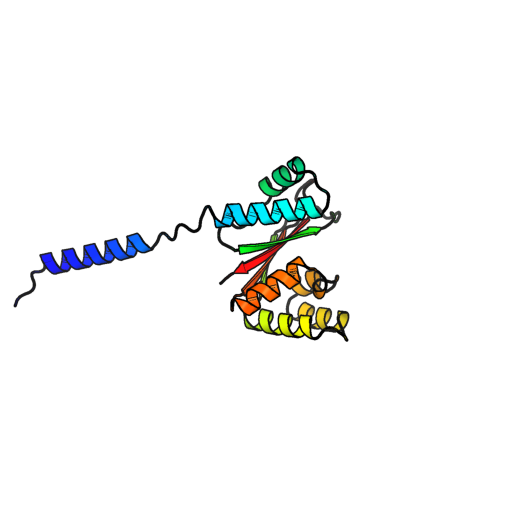 A 1 138 ? 4.441 2.668 6.456 1.00 87.62 138 ASN A N 1
ATOM 1033 C CA . ASN A 1 138 ? 3.600 3.838 6.227 1.00 87.62 138 ASN A CA 1
ATOM 1034 C C . ASN A 1 138 ? 2.115 3.463 6.212 1.00 87.62 138 ASN A C 1
ATOM 1036 O O . ASN A 1 138 ? 1.329 4.096 6.915 1.00 87.62 138 ASN A O 1
ATOM 1040 N N . ALA A 1 139 ? 1.734 2.390 5.511 1.00 88.94 139 ALA A N 1
ATOM 1041 C CA . ALA A 1 139 ? 0.349 1.924 5.474 1.00 88.94 139 ALA A CA 1
ATOM 1042 C C . ALA A 1 139 ? -0.173 1.532 6.865 1.00 88.94 139 ALA A C 1
ATOM 1044 O O . ALA A 1 139 ? -1.273 1.932 7.250 1.00 88.94 139 ALA A O 1
ATOM 1045 N N . ILE A 1 140 ? 0.631 0.805 7.651 1.00 89.06 140 ILE A N 1
ATOM 1046 C CA . ILE A 1 140 ? 0.289 0.434 9.032 1.00 89.06 140 ILE A CA 1
ATOM 1047 C C . ILE A 1 140 ? 0.171 1.673 9.925 1.00 89.06 140 ILE A C 1
ATOM 1049 O O . ILE A 1 140 ? -0.801 1.801 10.667 1.00 89.06 140 ILE A O 1
ATOM 1053 N N . THR A 1 141 ? 1.130 2.596 9.841 1.00 88.75 141 THR A N 1
ATOM 1054 C CA . THR A 1 141 ? 1.149 3.825 10.6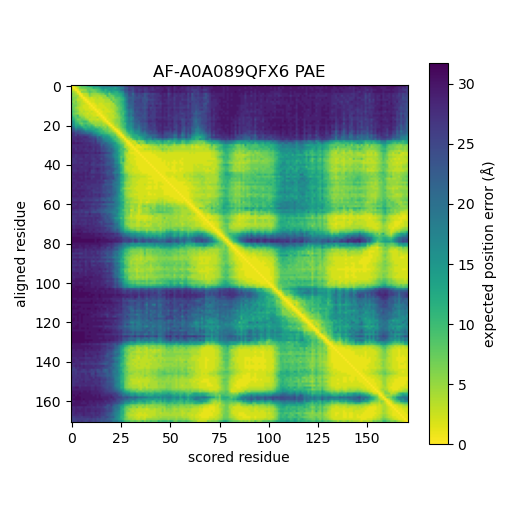49 1.00 88.75 141 THR A CA 1
ATOM 1055 C C . THR A 1 141 ? -0.065 4.699 10.349 1.00 88.75 141 THR A C 1
ATOM 1057 O O . THR A 1 141 ? -0.781 5.114 11.259 1.00 88.75 141 THR A O 1
ATOM 1060 N N . GLN A 1 142 ? -0.347 4.928 9.067 1.00 91.50 142 GLN A N 1
ATOM 1061 C CA . GLN A 1 142 ? -1.490 5.718 8.634 1.00 91.50 142 GLN A CA 1
ATOM 1062 C C . GLN A 1 142 ? -2.815 5.065 9.045 1.00 91.50 142 GLN A C 1
ATOM 1064 O O . GLN A 1 142 ? -3.682 5.741 9.598 1.00 91.50 142 GLN A O 1
ATOM 1069 N N . ALA A 1 143 ? -2.975 3.754 8.834 1.00 90.50 143 ALA A N 1
ATOM 1070 C CA . ALA A 1 143 ? -4.179 3.041 9.251 1.00 90.50 143 ALA A CA 1
ATOM 1071 C C . ALA A 1 143 ? -4.383 3.074 10.771 1.00 90.50 143 ALA A C 1
ATOM 1073 O O . ALA A 1 143 ? -5.516 3.244 11.220 1.00 90.50 143 ALA A O 1
ATOM 1074 N N . TYR A 1 144 ? -3.308 2.955 11.556 1.00 91.56 144 TYR A N 1
ATOM 1075 C CA . TYR A 1 144 ? -3.366 3.020 13.015 1.00 91.56 144 TYR A CA 1
ATOM 1076 C C . TYR A 1 144 ? -3.936 4.357 13.498 1.00 91.56 144 TYR A C 1
ATOM 1078 O O . TYR A 1 144 ? -4.938 4.370 14.213 1.00 91.56 144 TYR A O 1
ATOM 1086 N N . TYR A 1 145 ? -3.361 5.480 13.053 1.00 93.25 145 TYR A N 1
ATOM 1087 C CA . TYR A 1 145 ? -3.829 6.810 13.457 1.00 93.25 145 TYR A CA 1
ATOM 1088 C C . TYR A 1 145 ? -5.231 7.141 12.932 1.00 93.25 145 TYR A C 1
ATOM 1090 O O . TYR A 1 145 ? -5.971 7.872 13.584 1.00 93.25 145 TYR A O 1
ATOM 1098 N N . GLN A 1 146 ? -5.625 6.584 11.784 1.00 90.88 146 GLN A N 1
ATOM 1099 C CA . GLN A 1 146 ? -6.965 6.774 11.217 1.00 90.88 146 GLN A CA 1
ATOM 1100 C C . GLN A 1 146 ? -8.015 5.794 11.769 1.00 90.88 146 GLN A C 1
ATOM 1102 O O . GLN A 1 146 ? -9.186 5.897 11.405 1.00 90.88 146 GLN A O 1
ATOM 1107 N N . GLY A 1 147 ? -7.633 4.819 12.604 1.00 91.31 147 GLY A N 1
ATOM 1108 C CA . GLY A 1 147 ? -8.546 3.774 13.080 1.00 91.31 147 GLY A CA 1
ATOM 1109 C C . GLY A 1 147 ? -9.109 2.897 11.950 1.00 91.31 147 GLY A C 1
ATOM 1110 O O . GLY A 1 147 ? -10.267 2.467 12.007 1.00 91.31 147 GLY A O 1
ATOM 1111 N N . LYS A 1 148 ? -8.302 2.660 10.914 1.00 93.31 148 LYS A N 1
ATOM 1112 C CA . LYS A 1 148 ? -8.647 1.972 9.664 1.00 93.31 148 LYS A CA 1
ATOM 1113 C C . LYS A 1 148 ? -7.968 0.606 9.548 1.00 93.31 148 LYS A C 1
ATOM 1115 O O . LYS A 1 148 ? -7.187 0.191 10.403 1.00 93.31 148 LYS A O 1
ATOM 1120 N N . ARG A 1 149 ? -8.322 -0.123 8.495 1.00 91.69 149 ARG A N 1
ATOM 1121 C CA . ARG A 1 149 ? -7.764 -1.429 8.127 1.00 91.69 149 ARG A CA 1
ATOM 1122 C C . ARG A 1 149 ? -6.719 -1.253 7.027 1.00 91.69 149 ARG A C 1
ATOM 1124 O O . ARG A 1 149 ? -6.688 -0.225 6.352 1.00 91.69 149 ARG A O 1
ATOM 1131 N N . VAL A 1 150 ? -5.895 -2.277 6.820 1.00 89.62 150 VAL A N 1
ATOM 1132 C CA . VAL A 1 150 ? -4.923 -2.311 5.718 1.00 89.62 150 VAL A CA 1
ATOM 1133 C C . VAL A 1 150 ? -5.237 -3.479 4.803 1.00 89.62 150 VAL A C 1
ATOM 1135 O O . VAL A 1 150 ? -5.415 -4.596 5.277 1.00 89.62 150 VAL A O 1
ATOM 1138 N N . LYS A 1 151 ? -5.290 -3.238 3.497 1.00 90.19 151 LYS A N 1
ATOM 1139 C CA . LYS A 1 151 ? -5.373 -4.287 2.481 1.00 90.19 151 LYS A CA 1
ATOM 1140 C C . LYS A 1 151 ? -4.055 -4.356 1.732 1.00 90.19 151 LYS A C 1
ATOM 1142 O O . LYS A 1 151 ? -3.552 -3.346 1.258 1.00 90.19 151 LYS A O 1
ATOM 1147 N N . ILE A 1 152 ? -3.518 -5.557 1.618 1.00 87.06 152 ILE A N 1
ATOM 1148 C CA . ILE A 1 152 ? -2.280 -5.847 0.908 1.00 87.06 152 ILE A CA 1
ATOM 1149 C C . ILE A 1 152 ? -2.658 -6.679 -0.300 1.00 87.06 152 ILE A C 1
ATOM 1151 O O . ILE A 1 152 ? -3.325 -7.704 -0.157 1.00 87.06 152 ILE A O 1
ATOM 1155 N N . VAL A 1 153 ? -2.268 -6.228 -1.483 1.00 85.12 153 VAL A N 1
ATOM 1156 C CA . VAL A 1 153 ? -2.553 -6.916 -2.740 1.00 85.12 153 VAL A CA 1
ATOM 1157 C C . VAL A 1 153 ? -1.233 -7.300 -3.373 1.00 85.12 153 VAL A C 1
ATOM 1159 O O . VAL A 1 153 ? -0.456 -6.434 -3.753 1.00 85.12 153 VAL A O 1
ATOM 1162 N N . TYR A 1 154 ? -0.991 -8.600 -3.486 1.00 82.12 154 TYR A N 1
ATOM 1163 C CA . TYR A 1 154 ? 0.072 -9.139 -4.317 1.00 82.12 154 TYR A CA 1
ATOM 1164 C C . TYR A 1 154 ? -0.516 -9.482 -5.684 1.00 82.12 154 TYR A C 1
ATOM 1166 O O . TYR A 1 154 ? -1.514 -10.203 -5.771 1.00 82.12 154 TYR A O 1
ATOM 1174 N N . LYS A 1 155 ? 0.117 -8.989 -6.742 1.00 79.12 155 LYS A N 1
ATOM 1175 C CA . LYS A 1 155 ? -0.203 -9.327 -8.126 1.00 79.12 155 LYS A CA 1
ATOM 1176 C C . LYS A 1 155 ? 1.069 -9.822 -8.797 1.00 79.12 155 LYS A C 1
ATOM 1178 O O . LYS A 1 155 ? 2.051 -9.078 -8.868 1.00 79.12 155 LYS A O 1
ATOM 1183 N N . SER A 1 156 ? 1.060 -11.066 -9.270 1.00 76.12 156 SER A N 1
ATOM 1184 C CA . SER A 1 156 ? 2.127 -11.537 -10.147 1.00 76.12 156 SER A CA 1
ATOM 1185 C C . SER A 1 156 ? 1.905 -11.017 -11.564 1.00 76.12 156 SER A C 1
ATOM 1187 O O . SER A 1 156 ? 0.777 -10.957 -12.067 1.00 76.12 156 SER A O 1
ATOM 1189 N N . GLY A 1 157 ? 2.995 -10.612 -12.205 1.00 65.94 157 GLY A N 1
ATOM 1190 C CA . GLY A 1 157 ? 2.961 -10.128 -13.575 1.00 65.94 157 GLY A CA 1
ATOM 1191 C C . GLY A 1 157 ? 2.718 -11.260 -14.580 1.00 65.94 157 GLY A C 1
ATOM 1192 O O . GLY A 1 157 ? 3.337 -12.320 -14.496 1.00 65.94 157 GLY A O 1
ATOM 1193 N N . ALA A 1 158 ? 1.846 -11.039 -15.570 1.00 61.62 158 ALA A N 1
ATOM 1194 C CA . ALA A 1 158 ? 1.807 -11.863 -16.784 1.00 61.62 158 ALA A CA 1
ATOM 1195 C C . ALA A 1 158 ? 2.914 -11.411 -17.756 1.00 61.62 158 ALA A C 1
ATOM 1197 O O . ALA A 1 158 ? 3.271 -10.236 -17.729 1.00 61.62 158 ALA A O 1
ATOM 1198 N N . SER A 1 159 ? 3.444 -12.314 -18.595 1.00 53.47 159 SER A N 1
ATOM 1199 C CA . SER A 1 159 ? 4.386 -12.064 -19.711 1.00 53.47 159 SER A CA 1
ATOM 1200 C C . SER A 1 159 ? 4.967 -10.640 -19.803 1.00 53.47 159 SER A C 1
ATOM 1202 O O . SER A 1 159 ? 4.309 -9.727 -20.289 1.00 53.47 159 SER A O 1
ATOM 1204 N N . MET A 1 160 ? 6.222 -10.473 -19.368 1.00 54.47 160 MET A N 1
ATOM 1205 C CA . MET A 1 160 ? 6.993 -9.211 -19.357 1.00 54.47 160 MET A CA 1
ATOM 1206 C C . MET A 1 160 ? 6.553 -8.117 -18.361 1.00 54.47 160 MET A C 1
ATOM 1208 O O . MET A 1 160 ? 7.229 -7.094 -18.288 1.00 54.47 160 MET A O 1
ATOM 1212 N N . SER A 1 161 ? 5.504 -8.313 -17.553 1.00 63.84 161 SER A N 1
ATOM 1213 C CA . SER A 1 161 ? 5.155 -7.378 -16.466 1.00 63.84 161 SER A CA 1
ATOM 1214 C C . SER A 1 161 ? 5.812 -7.736 -15.125 1.00 63.84 161 SER A C 1
ATOM 1216 O O . SER A 1 161 ? 6.157 -8.890 -14.861 1.00 63.84 161 SER A O 1
ATOM 1218 N N . LEU A 1 162 ? 6.027 -6.715 -14.291 1.00 71.88 162 LEU A N 1
ATOM 1219 C CA . LEU A 1 162 ? 6.653 -6.828 -12.972 1.00 71.88 162 LEU A CA 1
ATOM 1220 C C . LEU A 1 162 ? 5.667 -7.377 -11.933 1.00 71.88 162 LEU A C 1
ATOM 1222 O O . LEU A 1 162 ? 4.457 -7.178 -12.040 1.00 71.88 162 LEU A O 1
ATOM 1226 N N . ASN A 1 163 ? 6.198 -8.031 -10.901 1.00 77.50 163 ASN A N 1
ATOM 1227 C CA . ASN A 1 163 ? 5.414 -8.392 -9.725 1.00 77.50 163 ASN A CA 1
ATOM 1228 C C . ASN A 1 163 ? 5.218 -7.145 -8.861 1.00 77.50 163 ASN A C 1
ATOM 1230 O O . ASN A 1 163 ? 6.162 -6.380 -8.658 1.00 77.50 163 ASN A O 1
ATOM 1234 N N . THR A 1 164 ? 4.020 -6.958 -8.317 1.00 80.50 164 THR A N 1
ATOM 1235 C CA . THR A 1 164 ? 3.708 -5.773 -7.511 1.00 80.50 164 THR A CA 1
ATOM 1236 C C . THR A 1 164 ? 3.046 -6.149 -6.199 1.00 80.50 164 THR A C 1
ATOM 1238 O O . THR A 1 164 ? 2.142 -6.989 -6.176 1.00 80.50 164 THR A O 1
ATOM 1241 N N . VAL A 1 165 ? 3.450 -5.478 -5.123 1.00 84.12 165 VAL A N 1
ATOM 1242 C CA . VAL A 1 165 ? 2.733 -5.478 -3.844 1.00 84.12 165 VAL A CA 1
ATOM 1243 C C . VAL A 1 165 ? 2.197 -4.083 -3.601 1.00 84.12 165 VAL A C 1
ATOM 1245 O O . VAL A 1 165 ? 2.963 -3.132 -3.567 1.00 84.12 165 VAL A O 1
ATOM 1248 N N . SER A 1 166 ? 0.889 -3.949 -3.432 1.00 87.50 166 SER A N 1
ATOM 1249 C CA . SER A 1 166 ? 0.235 -2.667 -3.173 1.00 87.50 166 SER A CA 1
ATOM 1250 C C . SER A 1 166 ? -0.371 -2.653 -1.775 1.00 87.50 166 SER A C 1
ATOM 1252 O O . SER A 1 166 ? -1.027 -3.617 -1.369 1.00 87.50 166 SER A O 1
ATOM 1254 N N . TYR A 1 167 ? -0.176 -1.550 -1.053 1.00 89.69 167 TYR A N 1
ATOM 1255 C CA . TYR A 1 167 ? -0.674 -1.365 0.309 1.00 89.69 167 TYR A CA 1
ATOM 1256 C C . TYR A 1 167 ? -1.749 -0.289 0.337 1.00 89.69 167 TYR A C 1
ATOM 1258 O O . TYR A 1 167 ? -1.480 0.877 0.056 1.00 89.69 167 TYR A O 1
ATOM 1266 N N . TYR A 1 168 ? -2.960 -0.673 0.716 1.00 91.56 168 TYR A N 1
ATOM 1267 C CA . TYR A 1 168 ? -4.107 0.216 0.793 1.00 91.56 168 TYR A CA 1
ATOM 1268 C C . TYR A 1 168 ? -4.546 0.429 2.234 1.00 91.56 168 TYR A C 1
ATOM 1270 O O . TYR A 1 168 ? -4.599 -0.517 3.021 1.00 91.56 168 TYR A O 1
ATOM 1278 N N . VAL A 1 169 ? -4.956 1.652 2.552 1.00 90.69 169 VAL A N 1
ATOM 1279 C CA . VAL A 1 169 ? -5.704 1.978 3.766 1.00 90.69 169 VAL A CA 1
ATOM 1280 C C . VAL A 1 169 ? -7.189 2.008 3.414 1.00 90.69 169 VAL A C 1
ATOM 1282 O O . VAL A 1 169 ? -7.614 2.737 2.517 1.00 90.69 169 VAL A O 1
ATOM 1285 N N . ILE A 1 170 ? -7.980 1.196 4.115 1.00 91.75 170 ILE A N 1
ATOM 1286 C CA . ILE A 1 170 ? -9.412 0.993 3.846 1.00 91.75 170 ILE A CA 1
ATOM 1287 C C . ILE A 1 170 ? -10.236 1.087 5.138 1.00 91.75 170 ILE A C 1
ATOM 1289 O O . ILE A 1 170 ? -9.686 0.996 6.236 1.00 91.75 170 ILE A O 1
ATOM 1293 N N . ASN A 1 171 ? -11.552 1.275 5.019 1.00 87.75 171 ASN A N 1
ATOM 1294 C CA . ASN A 1 171 ? -12.457 1.387 6.174 1.00 87.75 171 ASN A CA 1
ATOM 1295 C C . ASN A 1 171 ? -12.635 0.067 6.947 1.00 87.75 171 ASN A C 1
ATOM 1297 O O . ASN A 1 171 ? -12.759 -1.005 6.308 1.00 87.75 171 ASN A O 1
#

Radius of gyration: 21.75 Å; Cα contacts (8 Å, |Δi|>4): 220; chains: 1; bounding box: 73×35×40 Å

Organism: NCBI:txid1624

Secondary structure (DSSP, 8-state):
----HHHHHHHHHHHHHHHHHTS----TTHHHHHHHHHHHHHHHHTT--HHHHHHHHHHS---SSSEEEEEEEEPPPS-----EEEEEE-HHHHHHHHHHHHH-SS-HHHHHHHHHHH-HHHHHHHTTTTTT-HHHHHHHHHHHHHT-EEEEEEEPPPTTPPEEEEEEEE-